Protein AF-A0A7V3I1U1-F1 (afdb_monomer)

Structure (mmCIF, N/CA/C/O backbone):
data_AF-A0A7V3I1U1-F1
#
_entry.id   AF-A0A7V3I1U1-F1
#
loop_
_atom_site.group_PDB
_atom_site.id
_atom_site.type_symbol
_atom_site.label_atom_id
_atom_site.label_alt_id
_atom_site.label_comp_id
_atom_site.label_asym_id
_atom_site.label_entity_id
_atom_site.label_seq_id
_atom_site.pdbx_PDB_ins_code
_atom_site.Cartn_x
_atom_site.Cartn_y
_atom_site.Cartn_z
_atom_site.occupancy
_atom_site.B_iso_or_equiv
_atom_site.auth_seq_id
_atom_site.auth_comp_id
_atom_site.auth_asym_id
_atom_site.auth_atom_id
_atom_site.pdbx_PDB_model_num
ATOM 1 N N . MET A 1 1 ? -22.595 4.296 13.739 1.00 45.94 1 MET A N 1
ATOM 2 C CA . MET A 1 1 ? -22.873 4.237 12.281 1.00 45.94 1 MET A CA 1
ATOM 3 C C . MET A 1 1 ? -21.649 4.625 11.436 1.00 45.94 1 MET A C 1
ATOM 5 O O . MET A 1 1 ? -21.808 4.879 10.255 1.00 45.94 1 MET A O 1
ATOM 9 N N . THR A 1 2 ? -20.437 4.659 12.003 1.00 51.69 2 THR A N 1
ATOM 10 C CA . THR A 1 2 ? -19.208 5.115 11.326 1.00 51.69 2 THR A CA 1
ATOM 11 C C . THR A 1 2 ? -18.362 3.975 10.742 1.00 51.69 2 THR A C 1
ATOM 13 O O . THR A 1 2 ? -17.654 4.210 9.771 1.00 51.69 2 TH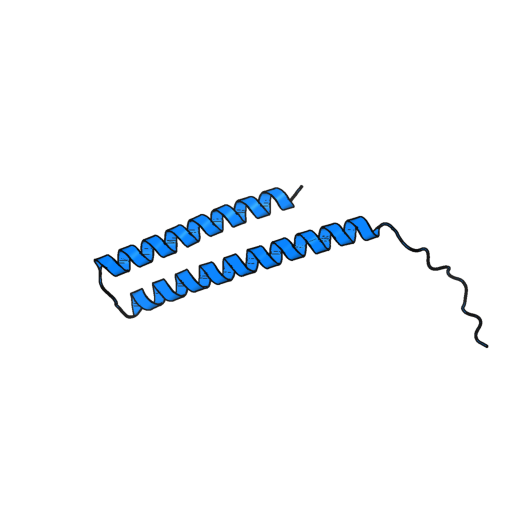R A O 1
ATOM 16 N N . SER A 1 3 ? -18.460 2.745 11.267 1.00 56.12 3 SER A N 1
ATOM 17 C CA . SER A 1 3 ? -17.606 1.621 10.830 1.00 56.12 3 SER A CA 1
ATOM 18 C C . SER A 1 3 ? -17.873 1.152 9.389 1.00 56.12 3 SER A C 1
ATOM 20 O O . SER A 1 3 ? -16.947 0.773 8.682 1.00 56.12 3 SER A O 1
ATOM 22 N N . THR A 1 4 ? -19.113 1.238 8.888 1.00 59.03 4 THR A N 1
ATOM 23 C CA . THR A 1 4 ? -19.431 0.819 7.506 1.00 59.03 4 THR A CA 1
ATOM 24 C C . THR A 1 4 ? -18.793 1.730 6.454 1.00 59.03 4 THR A C 1
ATOM 26 O O . THR A 1 4 ? -18.354 1.241 5.420 1.00 59.03 4 THR A O 1
ATOM 29 N N . THR A 1 5 ? -18.709 3.036 6.720 1.00 62.00 5 THR A N 1
ATOM 30 C CA . THR A 1 5 ? -18.126 4.017 5.792 1.00 62.00 5 THR A CA 1
ATOM 31 C C . THR A 1 5 ? -16.603 3.888 5.715 1.00 62.00 5 THR A C 1
ATOM 33 O O . THR A 1 5 ? -16.040 3.961 4.626 1.00 62.00 5 THR A O 1
ATOM 36 N N . GLY A 1 6 ? -15.940 3.617 6.847 1.00 70.88 6 GLY A N 1
ATOM 37 C CA . GLY A 1 6 ? -14.484 3.427 6.890 1.00 70.88 6 GLY A CA 1
ATOM 38 C C . GLY A 1 6 ? -14.016 2.186 6.122 1.00 70.88 6 GLY A C 1
ATOM 39 O O . GLY A 1 6 ? -13.037 2.252 5.385 1.00 70.88 6 GLY A O 1
ATOM 40 N N . SER A 1 7 ? -14.756 1.076 6.211 1.00 78.81 7 SER A N 1
ATOM 41 C CA . SER A 1 7 ? -14.436 -0.146 5.457 1.00 78.81 7 SER A CA 1
ATOM 42 C C . SER A 1 7 ? -14.577 0.044 3.938 1.00 78.81 7 SER A C 1
ATOM 44 O O . SER A 1 7 ? -13.741 -0.440 3.176 1.00 78.81 7 SER A O 1
ATOM 46 N N . THR A 1 8 ? -15.583 0.798 3.476 1.00 87.19 8 THR A N 1
ATOM 47 C CA . THR A 1 8 ? -15.743 1.089 2.040 1.00 87.19 8 THR A CA 1
ATOM 48 C C . THR A 1 8 ? -14.642 1.996 1.493 1.00 87.19 8 THR A C 1
ATOM 50 O O . THR A 1 8 ? -14.114 1.717 0.421 1.00 87.19 8 THR A O 1
ATOM 53 N N . GLU A 1 9 ? -14.247 3.035 2.235 1.00 90.62 9 GLU A N 1
ATOM 54 C CA . GLU A 1 9 ? -13.150 3.933 1.836 1.00 90.62 9 GLU A CA 1
ATOM 55 C C . GLU A 1 9 ? -11.813 3.182 1.745 1.00 90.62 9 GLU A C 1
ATOM 57 O O . GLU A 1 9 ? -11.011 3.422 0.841 1.00 90.62 9 GLU A O 1
ATOM 62 N N . LEU A 1 10 ? -11.586 2.228 2.651 1.00 91.69 10 LEU A N 1
ATOM 63 C CA . LEU A 1 10 ? -10.378 1.414 2.650 1.00 91.69 10 LEU A CA 1
ATOM 64 C C . LEU A 1 10 ? -10.336 0.423 1.478 1.00 91.69 10 LEU A C 1
ATOM 66 O O . LEU A 1 10 ? -9.287 0.253 0.855 1.00 91.69 10 LEU A O 1
ATOM 70 N N . ALA A 1 11 ? -11.478 -0.170 1.121 1.00 91.94 11 ALA A N 1
ATOM 71 C CA . ALA A 1 11 ? -11.593 -1.003 -0.074 1.00 91.94 11 ALA A CA 1
ATOM 72 C C . ALA A 1 11 ? -11.299 -0.202 -1.357 1.00 91.94 11 ALA A C 1
ATOM 74 O O . ALA A 1 11 ? -10.531 -0.654 -2.208 1.00 91.94 11 ALA A O 1
ATOM 75 N N . GLU A 1 12 ? -11.838 1.018 -1.470 1.00 95.50 12 GLU A N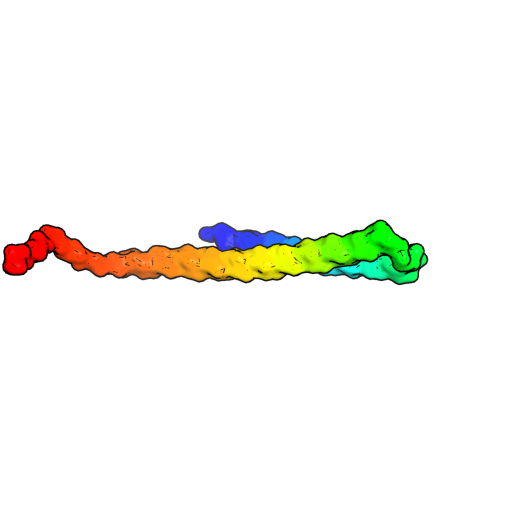 1
ATOM 76 C CA . GLU A 1 12 ? -11.538 1.924 -2.587 1.00 95.50 12 GLU A CA 1
ATOM 77 C C . GLU A 1 12 ? -10.044 2.277 -2.652 1.00 95.50 12 GLU A C 1
ATOM 79 O O . GLU A 1 12 ? -9.445 2.289 -3.733 1.00 95.50 12 GLU A O 1
ATOM 84 N N . LEU A 1 13 ? -9.411 2.520 -1.501 1.00 96.31 13 LEU A N 1
ATOM 85 C CA . LEU A 1 13 ? -7.974 2.770 -1.426 1.00 96.31 13 LEU A CA 1
ATOM 86 C C . LEU A 1 13 ? -7.155 1.557 -1.899 1.00 96.31 13 LEU A C 1
ATOM 88 O O . LEU A 1 13 ? -6.201 1.732 -2.663 1.00 96.31 13 LEU A O 1
ATOM 92 N N . HIS A 1 14 ? -7.535 0.336 -1.504 1.00 96.44 14 HIS A N 1
ATOM 93 C CA . HIS A 1 14 ? -6.882 -0.907 -1.941 1.00 96.44 14 HIS A CA 1
ATOM 94 C C . HIS A 1 14 ? -6.926 -1.062 -3.464 1.00 96.44 14 HIS A C 1
ATOM 96 O O . HIS A 1 14 ? -5.900 -1.309 -4.110 1.00 96.44 14 HIS A O 1
ATOM 102 N N . ASP A 1 15 ? -8.092 -0.802 -4.059 1.00 97.00 15 ASP A N 1
ATOM 103 C CA . ASP A 1 15 ? -8.290 -0.839 -5.507 1.00 97.00 15 ASP A CA 1
ATOM 104 C C . ASP A 1 15 ? -7.424 0.195 -6.238 1.00 97.00 15 ASP A C 1
ATOM 106 O O . ASP A 1 15 ? -6.779 -0.126 -7.251 1.00 97.00 15 ASP A O 1
ATOM 110 N N . LEU A 1 16 ? -7.358 1.425 -5.717 1.00 98.25 16 LEU A N 1
ATOM 111 C CA . LEU A 1 16 ? -6.531 2.500 -6.269 1.00 98.25 16 LEU A CA 1
ATOM 112 C C . LEU A 1 16 ? -5.037 2.155 -6.216 1.00 98.25 16 LEU A C 1
ATOM 114 O O . LEU A 1 16 ? -4.336 2.305 -7.224 1.00 98.25 16 LEU A O 1
ATOM 118 N N . VAL A 1 17 ? -4.544 1.641 -5.087 1.00 97.81 17 VAL A N 1
ATOM 119 C CA . VAL A 1 17 ? -3.139 1.229 -4.926 1.00 97.81 17 VAL A CA 1
ATOM 120 C C . VAL A 1 17 ? -2.817 0.017 -5.804 1.00 97.81 17 VAL A C 1
ATOM 122 O O . VAL A 1 17 ? -1.779 -0.019 -6.474 1.00 97.81 17 VAL A O 1
ATOM 125 N N . GLY A 1 18 ? -3.735 -0.946 -5.911 1.00 97.44 18 GLY A N 1
ATOM 126 C CA . GLY A 1 18 ? -3.629 -2.053 -6.860 1.00 97.44 18 GLY A CA 1
ATOM 127 C C . GLY A 1 18 ? -3.545 -1.565 -8.312 1.00 97.44 18 GLY A C 1
ATOM 128 O O . GLY A 1 18 ? -2.738 -2.068 -9.105 1.00 97.44 18 GLY A O 1
ATOM 129 N N . GLY A 1 19 ? -4.335 -0.548 -8.661 1.00 98.06 19 GLY A N 1
ATOM 130 C CA . GLY A 1 19 ? -4.276 0.150 -9.944 1.00 98.06 19 GLY A CA 1
ATOM 131 C C . GLY A 1 19 ? -2.924 0.821 -10.195 1.00 98.06 19 GLY A C 1
ATOM 132 O O . GLY A 1 19 ? -2.333 0.623 -11.262 1.00 98.06 19 GLY A O 1
ATOM 133 N N . LEU A 1 20 ? -2.395 1.545 -9.205 1.00 98.25 20 LEU A N 1
ATOM 134 C CA . LEU A 1 20 ? -1.074 2.176 -9.261 1.00 98.25 20 LEU A CA 1
ATOM 135 C C . LEU A 1 20 ? 0.027 1.142 -9.528 1.00 98.25 20 LEU A C 1
ATOM 137 O O . LEU A 1 20 ? 0.822 1.316 -10.453 1.00 98.25 20 LEU A O 1
ATOM 141 N N . ARG A 1 21 ? 0.031 0.021 -8.798 1.00 97.56 21 ARG A N 1
ATOM 142 C CA . ARG A 1 21 ? 1.029 -1.052 -8.952 1.00 97.56 21 ARG A CA 1
ATOM 143 C C . ARG A 1 21 ? 1.028 -1.651 -10.362 1.00 97.56 21 ARG A C 1
ATOM 145 O O . ARG A 1 21 ? 2.087 -1.848 -10.971 1.00 97.56 21 ARG A O 1
ATOM 152 N N . ARG A 1 22 ? -0.163 -1.885 -10.932 1.00 97.56 22 ARG A N 1
ATOM 153 C CA . ARG A 1 22 ? -0.322 -2.325 -12.333 1.00 97.56 22 ARG A CA 1
ATOM 154 C C . ARG A 1 22 ? 0.175 -1.268 -13.321 1.00 97.56 22 ARG A C 1
ATOM 156 O O . ARG A 1 22 ? 0.865 -1.610 -14.283 1.00 97.56 22 ARG A O 1
ATOM 163 N N . CYS A 1 23 ? -0.130 0.005 -13.077 1.00 97.94 23 CYS A N 1
ATOM 164 C CA . CYS A 1 23 ? 0.322 1.117 -13.913 1.00 97.94 23 CYS A CA 1
ATOM 165 C C . CYS A 1 23 ? 1.855 1.219 -13.942 1.00 97.94 23 CYS A C 1
ATOM 167 O O . CYS A 1 23 ? 2.450 1.245 -15.022 1.00 97.94 23 CYS A O 1
ATOM 169 N N . VAL A 1 24 ? 2.507 1.180 -12.776 1.00 97.31 24 VAL A N 1
ATOM 170 C CA . VAL A 1 24 ? 3.973 1.219 -12.657 1.00 97.31 24 VAL A CA 1
ATOM 171 C C . VAL A 1 24 ? 4.612 -0.009 -13.313 1.00 97.31 24 VAL A C 1
ATOM 173 O O . VAL A 1 24 ? 5.604 0.123 -14.029 1.00 97.31 24 VAL A O 1
ATOM 176 N N . SER A 1 25 ? 4.013 -1.194 -13.170 1.00 96.00 25 SER A N 1
ATOM 177 C CA . SER A 1 25 ? 4.477 -2.410 -13.857 1.00 96.00 25 SER A CA 1
ATOM 178 C C . SER A 1 25 ? 4.394 -2.283 -15.383 1.00 96.00 25 SER A C 1
ATOM 180 O O . SER A 1 25 ? 5.320 -2.666 -16.098 1.00 96.00 25 SER A O 1
ATOM 182 N N . SER A 1 26 ? 3.317 -1.686 -15.900 1.00 97.38 26 SER A N 1
ATOM 183 C CA . SER A 1 26 ? 3.164 -1.388 -17.330 1.00 97.38 26 SER A CA 1
ATOM 184 C C . SER A 1 26 ? 4.161 -0.330 -17.814 1.00 97.38 26 SER A C 1
ATOM 186 O O . SER A 1 26 ? 4.706 -0.432 -18.916 1.00 97.38 26 SER A O 1
ATOM 188 N N . LEU A 1 27 ? 4.450 0.683 -16.992 1.00 96.50 27 LEU A N 1
ATOM 189 C CA . LEU A 1 27 ? 5.504 1.658 -17.268 1.00 96.50 27 LEU A CA 1
ATOM 190 C C . LEU A 1 27 ? 6.870 0.961 -17.354 1.00 96.50 27 LEU A C 1
ATOM 192 O O . LEU A 1 27 ? 7.631 1.207 -18.288 1.00 96.50 27 LEU A O 1
ATOM 196 N N . ARG A 1 28 ? 7.135 0.016 -16.449 1.00 96.06 28 ARG A N 1
ATOM 197 C CA . ARG A 1 28 ? 8.362 -0.782 -16.439 1.00 96.06 28 ARG A CA 1
ATOM 198 C C . ARG A 1 28 ? 8.542 -1.656 -17.658 1.00 96.06 28 ARG A C 1
ATOM 200 O O . ARG A 1 28 ? 9.623 -1.662 -18.241 1.00 96.06 28 ARG A O 1
ATOM 207 N N . ALA A 1 29 ? 7.481 -2.334 -18.076 1.00 96.50 29 ALA A N 1
ATOM 208 C CA . ALA A 1 29 ? 7.500 -3.139 -19.287 1.00 96.50 29 ALA A CA 1
ATOM 209 C C . ALA A 1 29 ? 7.771 -2.292 -20.546 1.00 96.50 29 ALA A C 1
ATOM 211 O O . ALA A 1 29 ? 8.443 -2.760 -21.460 1.00 96.50 29 ALA A O 1
ATOM 212 N N . ARG A 1 30 ? 7.271 -1.047 -20.594 1.00 96.88 30 ARG A N 1
ATOM 213 C CA . ARG A 1 30 ? 7.386 -0.170 -21.774 1.00 96.88 30 ARG A CA 1
ATOM 214 C C . ARG A 1 30 ? 8.700 0.596 -21.866 1.00 96.88 30 ARG A C 1
ATOM 216 O O . ARG A 1 30 ? 9.225 0.752 -22.962 1.00 96.88 30 ARG A O 1
ATOM 223 N N . TYR A 1 31 ? 9.205 1.098 -20.745 1.00 95.50 31 TYR A N 1
ATOM 224 C CA . TYR A 1 31 ? 10.332 2.038 -20.735 1.00 95.50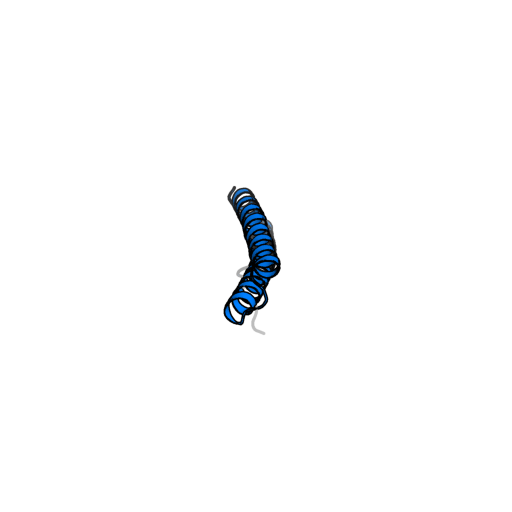 31 TYR A CA 1
ATOM 225 C C . TYR A 1 31 ? 11.625 1.442 -20.161 1.00 95.50 31 TYR A C 1
ATOM 227 O O . TYR A 1 31 ? 12.653 2.117 -20.142 1.00 95.50 31 TYR A O 1
ATOM 235 N N . GLY A 1 32 ? 11.599 0.169 -19.751 1.00 93.62 32 GLY A N 1
ATOM 236 C CA . GLY A 1 32 ? 12.768 -0.551 -19.251 1.00 93.62 32 GLY A CA 1
ATOM 237 C C . GLY A 1 32 ? 13.139 -0.190 -17.812 1.00 93.62 32 GLY A C 1
ATOM 238 O O . GLY A 1 32 ? 12.631 0.763 -17.232 1.00 93.62 32 GLY A O 1
ATOM 239 N N . ASP A 1 33 ? 14.034 -0.977 -17.213 1.00 94.69 33 ASP A N 1
ATOM 240 C CA . ASP A 1 33 ? 14.305 -0.970 -15.770 1.00 94.69 33 ASP A CA 1
ATOM 241 C C . ASP A 1 33 ? 15.326 0.099 -15.329 1.00 94.69 33 ASP A C 1
ATOM 243 O O . ASP A 1 33 ? 16.500 -0.184 -15.072 1.00 94.69 33 ASP A O 1
ATOM 247 N N . SER A 1 34 ? 14.885 1.354 -15.227 1.00 96.69 34 SER A N 1
ATOM 248 C CA . SER A 1 34 ? 15.714 2.444 -14.693 1.00 96.69 34 SER A CA 1
ATOM 249 C C . SER A 1 34 ? 15.729 2.475 -13.152 1.00 96.69 34 SER A C 1
ATOM 251 O O . SER A 1 34 ? 14.781 2.016 -12.511 1.00 96.69 34 SER A O 1
ATOM 253 N N . PRO A 1 35 ? 16.757 3.071 -12.510 1.00 97.25 35 PRO A N 1
ATOM 254 C CA . PRO A 1 35 ? 16.776 3.241 -11.055 1.00 97.25 35 PRO A CA 1
ATOM 255 C C . PRO A 1 35 ? 15.562 4.003 -10.505 1.00 97.25 35 PRO A C 1
ATOM 257 O O . PRO A 1 35 ? 15.063 3.662 -9.436 1.00 97.25 35 PRO A O 1
ATOM 260 N N . ALA A 1 36 ? 15.075 5.013 -11.233 1.00 96.19 36 ALA A N 1
ATOM 261 C CA . ALA A 1 36 ? 13.893 5.777 -10.837 1.00 96.19 36 ALA A CA 1
ATOM 262 C C . ALA A 1 36 ? 12.635 4.902 -10.844 1.00 96.19 36 ALA A C 1
ATOM 264 O O . ALA A 1 36 ? 11.844 4.928 -9.913 1.00 96.19 36 ALA A O 1
ATOM 265 N N . LEU A 1 37 ? 12.485 4.068 -11.864 1.00 97.00 37 LEU A N 1
ATOM 266 C CA . LEU A 1 37 ? 11.344 3.179 -11.987 1.00 97.00 37 LEU A CA 1
ATOM 267 C C . LEU A 1 37 ? 11.381 2.021 -10.980 1.00 97.00 37 LEU A C 1
ATOM 269 O O . LEU A 1 37 ? 10.336 1.650 -10.455 1.00 97.00 37 LEU A O 1
ATOM 273 N N . ARG A 1 38 ? 12.566 1.486 -10.655 1.00 96.06 38 ARG A N 1
ATOM 274 C CA . ARG A 1 38 ? 12.703 0.534 -9.541 1.00 96.06 38 ARG A CA 1
ATOM 275 C C . ARG A 1 38 ? 12.214 1.136 -8.227 1.00 96.06 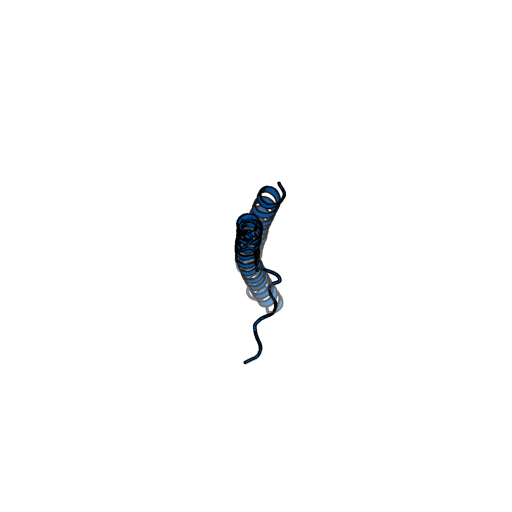38 ARG A C 1
ATOM 277 O O . ARG A 1 38 ? 11.533 0.444 -7.483 1.00 96.06 38 ARG A O 1
ATOM 284 N N . ARG A 1 39 ? 12.512 2.416 -7.968 1.00 97.00 39 ARG A N 1
ATOM 285 C CA . ARG A 1 39 ? 11.977 3.134 -6.799 1.00 97.00 39 ARG A CA 1
ATOM 286 C C . ARG A 1 39 ? 10.459 3.230 -6.850 1.00 97.00 39 ARG A C 1
ATOM 288 O O . ARG A 1 39 ? 9.830 2.850 -5.882 1.00 97.00 39 ARG A O 1
ATOM 295 N N . LEU A 1 40 ? 9.877 3.599 -7.993 1.00 96.94 40 LEU A N 1
ATOM 296 C CA . LEU A 1 40 ? 8.416 3.649 -8.136 1.00 96.94 40 LEU A CA 1
ATOM 297 C C . LEU A 1 40 ? 7.737 2.303 -7.846 1.00 96.94 40 LEU A C 1
ATOM 299 O O . LEU A 1 40 ? 6.659 2.285 -7.263 1.00 96.94 40 LEU A O 1
ATOM 303 N N . VAL A 1 41 ? 8.345 1.181 -8.251 1.00 96.56 41 VAL A N 1
ATOM 304 C CA . VAL A 1 41 ? 7.826 -0.159 -7.922 1.00 96.56 41 VAL A CA 1
ATOM 305 C C . VAL A 1 41 ? 7.903 -0.404 -6.416 1.00 96.56 41 VAL A C 1
ATOM 307 O O . VAL A 1 41 ? 6.900 -0.772 -5.819 1.00 96.56 41 VAL A O 1
ATOM 310 N N . ILE A 1 42 ? 9.063 -0.142 -5.805 1.00 97.19 42 ILE A N 1
ATOM 311 C CA . ILE A 1 42 ? 9.270 -0.301 -4.358 1.00 97.19 42 ILE A CA 1
ATOM 312 C C . ILE A 1 42 ? 8.280 0.560 -3.566 1.00 97.19 42 ILE A C 1
ATOM 314 O O . ILE A 1 42 ? 7.693 0.086 -2.599 1.00 97.19 42 ILE A O 1
ATOM 318 N N . ASP A 1 43 ? 8.069 1.804 -3.989 1.00 97.94 43 ASP A N 1
ATOM 319 C CA . ASP A 1 43 ? 7.154 2.731 -3.334 1.00 97.94 43 ASP A CA 1
ATOM 320 C C . ASP A 1 43 ? 5.703 2.241 -3.456 1.00 97.94 43 ASP A C 1
ATOM 322 O O . ASP A 1 43 ? 4.972 2.255 -2.472 1.00 97.94 43 ASP A O 1
ATOM 326 N N . ALA A 1 44 ? 5.290 1.739 -4.626 1.00 97.81 44 ALA A N 1
ATOM 327 C CA . ALA A 1 44 ? 3.953 1.174 -4.814 1.00 97.81 44 ALA A CA 1
ATOM 328 C C . ALA A 1 44 ? 3.720 -0.102 -3.980 1.00 97.81 44 ALA A C 1
ATOM 330 O O . ALA A 1 44 ? 2.643 -0.266 -3.407 1.00 97.81 44 ALA A O 1
ATOM 331 N N . ASP A 1 45 ? 4.717 -0.986 -3.887 1.00 97.50 45 ASP A N 1
ATOM 332 C CA . ASP A 1 45 ? 4.652 -2.202 -3.064 1.00 97.50 45 ASP A CA 1
ATOM 333 C C . ASP A 1 45 ? 4.609 -1.868 -1.565 1.00 97.50 45 ASP A C 1
ATOM 335 O O . ASP A 1 45 ? 3.876 -2.498 -0.796 1.00 97.50 45 ASP A O 1
ATOM 339 N N . ARG A 1 46 ? 5.355 -0.837 -1.150 1.00 97.75 46 ARG A N 1
ATOM 340 C CA . ARG A 1 46 ? 5.346 -0.345 0.228 1.00 97.75 46 ARG A CA 1
ATOM 341 C C . ARG A 1 46 ? 3.996 0.262 0.595 1.00 97.75 46 ARG A C 1
ATOM 343 O O . ARG A 1 46 ? 3.459 -0.094 1.632 1.00 97.75 46 ARG A O 1
ATOM 350 N N . ILE A 1 47 ? 3.428 1.109 -0.266 1.00 97.94 47 ILE A N 1
ATOM 351 C CA . ILE A 1 47 ? 2.097 1.691 -0.036 1.00 97.94 47 ILE A CA 1
ATOM 352 C C . ILE A 1 47 ? 1.045 0.587 0.107 1.00 97.94 47 ILE A C 1
ATOM 354 O O . ILE A 1 47 ? 0.195 0.681 0.982 1.00 97.94 47 ILE A O 1
ATOM 358 N N . LEU A 1 48 ? 1.105 -0.470 -0.711 1.00 96.94 48 LEU A N 1
ATOM 359 C CA . LEU A 1 48 ? 0.188 -1.604 -0.570 1.00 96.94 48 LEU A CA 1
ATOM 360 C C . LEU A 1 48 ? 0.327 -2.278 0.798 1.00 96.94 48 LEU A C 1
ATOM 362 O O . LEU A 1 48 ? -0.676 -2.493 1.465 1.00 96.94 48 LEU A O 1
ATOM 366 N N . SER A 1 49 ? 1.562 -2.551 1.221 1.00 97.25 49 SER A N 1
ATOM 367 C CA . SER A 1 49 ? 1.834 -3.143 2.538 1.00 97.25 49 SER A CA 1
ATOM 368 C C . SER A 1 49 ? 1.317 -2.262 3.680 1.00 97.25 49 SER A C 1
ATOM 370 O O . SER A 1 49 ? 0.750 -2.771 4.641 1.00 97.25 49 SER A O 1
ATOM 372 N N . ASP A 1 50 ? 1.490 -0.942 3.568 1.00 97.25 50 ASP A N 1
ATOM 373 C CA . ASP A 1 50 ? 1.016 0.021 4.565 1.00 97.25 50 ASP A CA 1
ATOM 374 C C . ASP A 1 50 ? -0.528 0.053 4.623 1.00 97.25 50 ASP A C 1
ATOM 376 O O . ASP A 1 50 ? -1.101 0.187 5.702 1.00 97.25 50 ASP A O 1
ATOM 380 N N . VAL A 1 51 ? -1.215 -0.114 3.484 1.00 95.94 51 VAL A N 1
ATOM 381 C CA . VAL A 1 51 ? -2.685 -0.223 3.430 1.00 95.94 51 VAL A CA 1
ATOM 382 C C . VAL A 1 51 ? -3.175 -1.552 4.009 1.00 95.94 51 VAL A C 1
ATOM 384 O O . VAL A 1 51 ? -4.154 -1.550 4.749 1.00 95.94 51 VAL A O 1
ATOM 387 N N . ASP A 1 52 ? -2.495 -2.665 3.726 1.00 94.62 52 ASP A N 1
ATOM 388 C CA . ASP A 1 52 ? -2.824 -3.969 4.321 1.00 94.62 52 ASP A CA 1
ATOM 389 C C . ASP A 1 52 ? -2.669 -3.931 5.857 1.00 94.62 52 ASP A C 1
ATOM 391 O O . ASP A 1 52 ? -3.475 -4.511 6.584 1.00 94.62 52 ASP A O 1
ATOM 395 N N . LEU A 1 53 ? -1.661 -3.211 6.368 1.00 95.38 53 LEU A N 1
ATOM 396 C CA . LEU A 1 53 ? -1.496 -2.985 7.806 1.00 95.38 53 LEU A CA 1
ATOM 397 C C . LEU A 1 53 ? -2.633 -2.127 8.379 1.00 95.38 53 LEU A C 1
ATOM 399 O O . LEU A 1 53 ? -3.169 -2.452 9.434 1.00 95.38 53 LEU A O 1
ATOM 403 N N . LEU A 1 54 ? -3.035 -1.069 7.671 1.00 92.44 54 LEU A N 1
ATOM 404 C CA . LEU A 1 54 ? -4.145 -0.217 8.094 1.00 92.44 54 LEU A CA 1
ATOM 405 C C . LEU A 1 54 ? -5.473 -0.990 8.179 1.00 92.44 54 LEU A C 1
ATOM 407 O O . LEU A 1 54 ? -6.258 -0.738 9.088 1.00 92.44 54 LEU A O 1
ATOM 411 N N . ASP A 1 55 ? -5.724 -1.938 7.274 1.00 90.75 55 ASP A N 1
ATOM 412 C CA . ASP A 1 55 ? -6.903 -2.820 7.322 1.00 90.75 55 ASP A CA 1
ATOM 413 C C . ASP A 1 55 ? -6.923 -3.714 8.564 1.00 90.75 55 ASP A C 1
ATOM 415 O O . ASP A 1 55 ? -7.960 -3.855 9.225 1.00 90.75 55 ASP A O 1
ATOM 419 N N . ALA A 1 56 ? -5.760 -4.249 8.940 1.00 89.31 56 ALA A N 1
ATOM 420 C CA . ALA A 1 56 ? -5.610 -4.996 10.181 1.00 89.31 56 ALA A CA 1
ATOM 421 C C . ALA A 1 56 ? -5.867 -4.107 11.411 1.00 89.31 56 ALA A C 1
ATOM 423 O O . ALA A 1 56 ? -6.643 -4.496 12.286 1.00 89.31 56 ALA A O 1
ATOM 424 N N . ASP A 1 57 ? -5.287 -2.903 11.445 1.00 88.94 57 ASP A N 1
ATOM 425 C CA . ASP A 1 57 ? -5.457 -1.950 12.547 1.00 88.94 57 ASP A CA 1
ATOM 426 C C . ASP A 1 57 ? -6.927 -1.520 12.700 1.00 88.94 57 ASP A C 1
ATOM 428 O O . ASP A 1 57 ? -7.462 -1.493 13.809 1.00 88.94 57 ASP A O 1
ATOM 432 N N . VAL A 1 58 ? -7.619 -1.220 11.593 1.00 86.62 58 VAL A N 1
ATOM 433 C CA . VAL A 1 58 ? -9.050 -0.864 11.599 1.00 86.62 58 VAL A CA 1
ATOM 434 C C . VAL A 1 58 ? -9.899 -2.024 12.117 1.00 86.62 58 VAL A C 1
ATOM 436 O O . VAL A 1 58 ? -10.785 -1.813 12.948 1.00 86.62 58 VAL A O 1
ATOM 439 N N . SER A 1 59 ? -9.600 -3.248 11.679 1.00 82.94 59 SER A N 1
ATOM 440 C CA . SER A 1 59 ? -10.286 -4.451 12.155 1.00 82.94 59 SER A CA 1
ATOM 441 C C . SER A 1 59 ? -10.088 -4.665 13.662 1.00 82.94 59 SER A C 1
ATOM 443 O O . SER A 1 59 ? -11.036 -5.022 14.362 1.00 82.94 59 SER A O 1
ATOM 445 N N . GLU A 1 60 ? -8.886 -4.414 14.188 1.00 85.12 60 GLU A N 1
ATOM 446 C CA . GLU A 1 60 ? -8.602 -4.476 15.628 1.00 85.12 60 GLU A CA 1
ATOM 447 C C . GLU A 1 60 ? -9.359 -3.391 16.409 1.00 85.12 60 GLU A C 1
ATOM 449 O O . GLU A 1 60 ? -9.980 -3.676 17.438 1.00 85.12 60 GLU A O 1
ATOM 454 N N . LEU A 1 61 ? -9.369 -2.156 15.903 1.00 83.62 61 LEU A N 1
ATOM 455 C CA . LEU A 1 61 ? -10.109 -1.037 16.490 1.00 83.62 61 LEU A CA 1
ATOM 456 C C . LEU A 1 61 ? -11.612 -1.327 16.595 1.00 83.62 61 LEU A C 1
ATOM 458 O O . LEU A 1 61 ? -12.203 -1.072 17.646 1.00 83.62 61 LEU A O 1
ATOM 462 N N . ASP A 1 62 ? -12.227 -1.899 15.558 1.00 78.56 62 ASP A N 1
ATOM 463 C CA . ASP A 1 62 ? -13.640 -2.292 15.594 1.00 78.56 62 ASP A CA 1
ATOM 464 C C . ASP A 1 62 ? -13.908 -3.372 16.667 1.00 78.56 62 ASP A C 1
ATOM 466 O O . ASP A 1 62 ? -14.926 -3.310 17.364 1.00 78.56 62 ASP A O 1
ATOM 470 N N . VAL A 1 63 ? -12.979 -4.315 16.883 1.00 69.62 63 VAL A N 1
ATOM 471 C CA . VAL A 1 63 ? -13.070 -5.307 17.975 1.00 69.62 63 VAL A CA 1
ATOM 472 C C . VAL A 1 63 ? -12.967 -4.637 19.3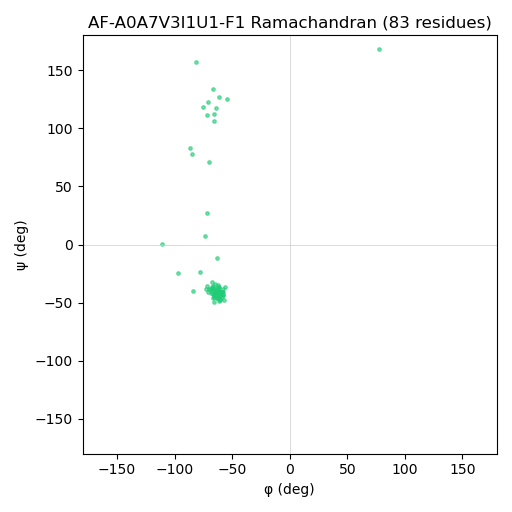49 1.00 69.62 63 VAL A C 1
ATOM 474 O O . VAL A 1 63 ? -13.763 -4.933 20.246 1.00 69.62 63 VAL A O 1
ATOM 477 N N . ILE A 1 64 ? -12.026 -3.707 19.536 1.00 74.38 64 ILE A N 1
ATOM 478 C CA . ILE A 1 64 ? -11.874 -2.965 20.798 1.00 74.38 64 ILE A CA 1
ATOM 479 C C . ILE A 1 64 ? -13.143 -2.157 21.096 1.00 74.38 64 ILE A C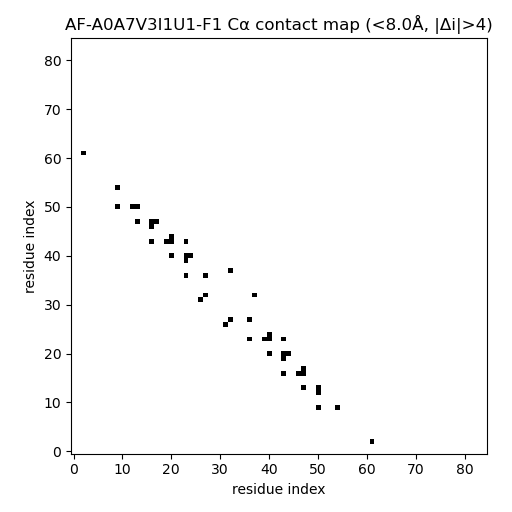 1
ATOM 481 O O . ILE A 1 64 ? -13.658 -2.201 22.213 1.00 74.38 64 ILE A O 1
ATOM 485 N N . LEU A 1 65 ? -13.700 -1.461 20.106 1.00 71.12 65 LEU A N 1
ATOM 486 C CA . LEU A 1 65 ? -14.941 -0.708 20.291 1.00 71.12 65 LEU A CA 1
ATOM 487 C C . LEU A 1 65 ? -16.117 -1.627 20.646 1.00 71.12 65 LEU A C 1
ATOM 489 O O . LEU A 1 65 ? -16.854 -1.329 21.588 1.00 71.12 65 LEU A O 1
ATOM 493 N N . ALA A 1 66 ? -16.261 -2.767 19.965 1.00 67.50 66 ALA A N 1
ATOM 494 C CA . ALA A 1 66 ? -17.310 -3.738 20.268 1.00 67.50 66 ALA A CA 1
ATOM 495 C C . ALA A 1 66 ? -17.191 -4.305 21.696 1.00 67.50 66 ALA A C 1
ATOM 497 O O . ALA A 1 66 ? -18.197 -4.436 22.394 1.00 67.50 66 ALA A O 1
ATOM 498 N N . THR A 1 67 ? -15.973 -4.597 22.163 1.00 69.50 67 THR A N 1
ATOM 499 C CA . THR A 1 67 ? -15.743 -5.102 23.530 1.00 69.50 67 THR A CA 1
ATOM 500 C C . THR A 1 67 ? -16.005 -4.043 24.601 1.00 69.50 67 THR A C 1
ATOM 502 O O . THR A 1 67 ? -16.614 -4.358 25.622 1.00 69.50 67 THR A O 1
ATOM 505 N N . VAL A 1 68 ? -15.642 -2.776 24.369 1.00 67.12 68 VAL A N 1
ATOM 506 C CA . VAL A 1 68 ? -15.976 -1.663 25.279 1.00 67.12 68 VAL A CA 1
ATOM 507 C C . VAL A 1 68 ? -17.490 -1.489 25.413 1.00 67.12 68 VAL A C 1
ATOM 509 O O . VAL A 1 68 ? -17.974 -1.302 26.526 1.00 67.12 68 VAL A O 1
ATOM 512 N N . GLN A 1 69 ? -18.248 -1.607 24.317 1.00 61.81 69 GLN A N 1
ATOM 513 C CA . GLN A 1 69 ? -19.715 -1.552 24.370 1.00 61.81 69 GLN A CA 1
ATOM 514 C C . GLN A 1 69 ? -20.329 -2.731 25.144 1.00 61.81 69 GLN A C 1
ATOM 516 O O . GLN A 1 69 ? -21.345 -2.557 25.808 1.00 61.81 69 GLN A O 1
ATOM 521 N N . GLN A 1 70 ? -19.725 -3.921 25.086 1.00 60.00 70 GLN A N 1
ATOM 522 C CA . GLN A 1 70 ? -20.186 -5.098 25.837 1.00 60.00 70 GLN A CA 1
ATOM 523 C C . GLN A 1 70 ? -19.794 -5.058 27.324 1.00 60.00 70 GLN A C 1
ATOM 525 O O . GLN A 1 70 ? -20.468 -5.663 28.154 1.00 60.00 70 GLN A O 1
ATOM 530 N N . SER A 1 71 ? -18.749 -4.308 27.682 1.00 57.12 71 SER A N 1
ATOM 531 C CA . SER A 1 71 ? -18.264 -4.145 29.062 1.00 57.12 71 SER A CA 1
ATOM 532 C C . SER A 1 71 ? -19.160 -3.247 29.943 1.00 57.12 71 SER A C 1
ATOM 534 O O . SER A 1 71 ? -18.818 -2.949 31.087 1.00 57.12 71 SER A O 1
ATOM 536 N N . GLU A 1 72 ? -20.337 -2.829 29.453 1.00 58.03 72 GLU A N 1
ATOM 537 C CA . GLU A 1 72 ? -21.397 -2.246 30.293 1.00 58.03 72 GLU A CA 1
ATOM 538 C C . GLU A 1 72 ? -21.951 -3.232 31.339 1.00 58.03 72 GLU A C 1
ATOM 540 O O . GLU A 1 72 ? -22.627 -2.802 32.279 1.00 58.03 72 GLU A O 1
ATOM 545 N N . GLU A 1 73 ? -21.621 -4.527 31.253 1.00 61.44 73 GLU A N 1
ATOM 546 C CA . GLU A 1 73 ? -21.797 -5.483 32.351 1.00 61.44 73 GLU A CA 1
ATOM 547 C C . GLU A 1 73 ? -20.799 -5.177 33.486 1.00 61.44 73 GLU A C 1
ATOM 549 O O . GLU A 1 73 ? -19.802 -5.859 33.727 1.00 61.44 73 GLU A O 1
ATOM 554 N N . LYS A 1 74 ? -21.047 -4.062 34.176 1.00 72.06 74 LYS A N 1
ATOM 555 C CA . LYS A 1 74 ? -20.202 -3.549 35.248 1.00 72.06 74 LYS A CA 1
ATOM 556 C C . LYS A 1 74 ? -20.347 -4.453 36.470 1.00 72.06 74 LYS A C 1
ATOM 558 O O . LYS A 1 74 ? -21.386 -4.449 37.131 1.00 72.06 74 LYS A O 1
ATOM 563 N N . ILE A 1 75 ? -19.292 -5.185 36.819 1.00 71.75 75 ILE A N 1
ATOM 564 C CA . ILE A 1 75 ? -19.222 -5.883 38.107 1.00 71.75 75 ILE A CA 1
ATOM 565 C C . ILE A 1 75 ? -19.175 -4.809 39.198 1.00 71.75 75 ILE A C 1
ATOM 567 O O . ILE A 1 75 ? -18.220 -4.035 39.284 1.00 71.75 75 ILE A O 1
ATOM 571 N N . ALA A 1 76 ? -20.233 -4.716 40.003 1.00 76.94 76 ALA A N 1
ATOM 572 C CA . ALA A 1 76 ? -20.290 -3.779 41.115 1.00 76.94 76 ALA A CA 1
ATOM 573 C C . ALA A 1 76 ? -19.246 -4.181 42.164 1.00 76.94 76 ALA A C 1
ATOM 575 O O . ALA A 1 76 ? -19.427 -5.167 42.875 1.00 76.94 76 ALA A O 1
ATOM 576 N N . ILE A 1 77 ? -18.150 -3.423 42.247 1.00 79.69 77 ILE A N 1
ATOM 577 C CA . ILE A 1 77 ? -17.201 -3.531 43.354 1.00 79.69 77 ILE A CA 1
ATOM 578 C C . ILE A 1 77 ? -17.852 -2.847 44.561 1.00 79.69 77 ILE A C 1
ATOM 580 O O . ILE A 1 77 ? -18.161 -1.658 44.472 1.00 79.69 77 ILE A O 1
ATOM 584 N N . PRO A 1 78 ? -18.117 -3.565 45.664 1.00 79.62 78 PRO A N 1
ATOM 585 C CA . PRO A 1 78 ? -18.656 -2.946 46.863 1.00 79.62 78 PRO A CA 1
ATOM 586 C 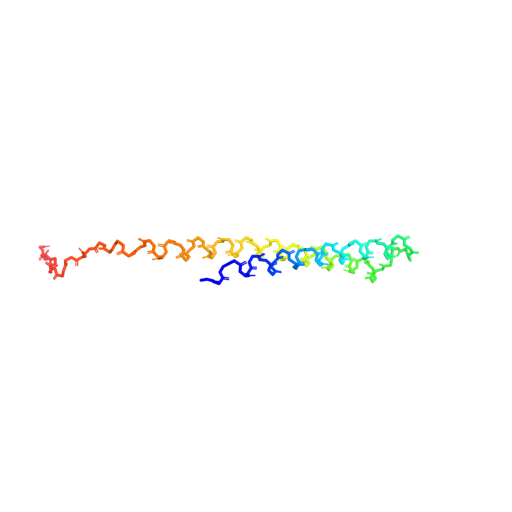C . PRO A 1 78 ? -17.616 -2.002 47.473 1.00 79.62 78 PRO A C 1
ATOM 588 O O . PRO A 1 78 ? -16.473 -2.403 47.682 1.00 79.62 78 PRO A O 1
ATOM 591 N N . ASP A 1 79 ? -18.031 -0.791 47.846 1.00 79.94 79 ASP A N 1
ATOM 592 C CA . ASP A 1 79 ? -17.212 0.172 48.606 1.00 79.94 79 ASP A CA 1
ATOM 593 C C . ASP A 1 79 ? -17.019 -0.252 50.082 1.00 79.94 79 ASP A C 1
ATOM 595 O O . ASP A 1 79 ? -16.862 0.577 50.980 1.00 79.94 79 ASP A O 1
ATOM 599 N N . THR A 1 80 ? -17.075 -1.553 50.381 1.00 82.56 80 THR A N 1
ATOM 600 C CA . THR A 1 80 ? -16.780 -2.066 51.718 1.00 82.56 80 THR A CA 1
ATOM 601 C C . THR A 1 80 ? -15.286 -1.936 51.968 1.00 82.56 80 THR A C 1
ATOM 603 O O . THR A 1 80 ? -14.484 -2.490 51.214 1.00 82.56 80 THR A O 1
ATOM 606 N N . GLN A 1 81 ? -14.910 -1.218 53.031 1.00 78.25 81 GLN A N 1
ATOM 607 C CA . GLN A 1 81 ? -13.534 -1.233 53.518 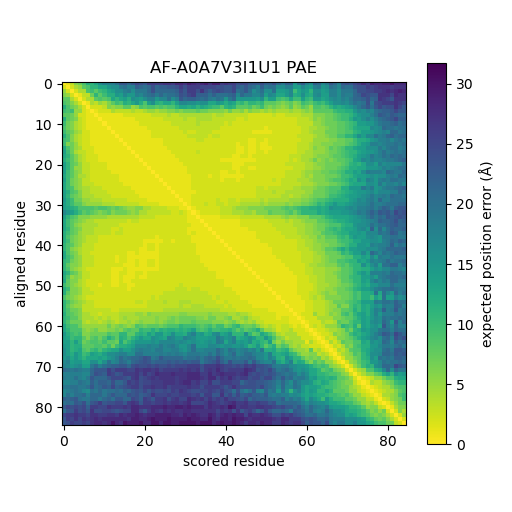1.00 78.25 81 GLN A CA 1
ATOM 608 C C . GLN A 1 81 ? -13.124 -2.684 53.762 1.00 78.25 81 GLN A C 1
ATOM 610 O O . GLN A 1 81 ? -13.815 -3.419 54.466 1.00 78.25 81 GLN A O 1
ATOM 615 N N . TYR A 1 82 ? -12.018 -3.090 53.145 1.00 74.62 82 TYR A N 1
ATOM 616 C CA . TYR A 1 82 ? -11.378 -4.349 53.486 1.00 74.62 82 TYR A CA 1
ATOM 617 C C . TYR A 1 82 ? -10.964 -4.275 54.952 1.00 74.62 82 TYR A C 1
ATOM 619 O O . TYR A 1 82 ? -10.307 -3.312 55.352 1.00 74.62 82 TYR A O 1
ATOM 627 N N . ASP A 1 83 ? -11.378 -5.269 55.735 1.00 74.94 83 ASP A N 1
ATOM 628 C CA . ASP A 1 83 ? -10.949 -5.389 57.122 1.00 74.94 83 ASP A CA 1
ATOM 629 C C . ASP A 1 83 ? -9.434 -5.615 57.116 1.00 74.94 83 ASP A C 1
ATOM 631 O O . ASP A 1 83 ? -8.929 -6.557 56.498 1.00 74.94 83 ASP A O 1
ATOM 635 N N . SER A 1 84 ? -8.698 -4.681 57.707 1.00 71.44 84 SER A N 1
ATOM 636 C CA . SER A 1 84 ? -7.253 -4.775 57.860 1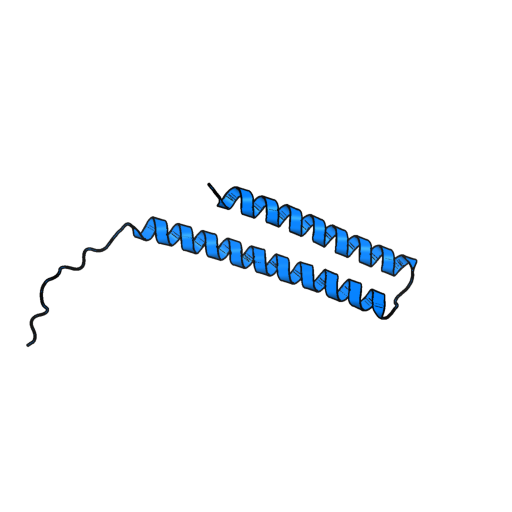.00 71.44 84 SER A CA 1
ATOM 637 C C . SER A 1 84 ? -6.961 -5.544 59.145 1.00 71.44 84 SER A C 1
ATOM 639 O O . SER A 1 84 ? -6.772 -4.922 60.193 1.00 71.44 84 SER A O 1
ATOM 641 N N . GLU A 1 85 ? -6.984 -6.875 59.064 1.00 66.44 85 GLU A N 1
ATOM 642 C CA . GLU A 1 85 ? -6.388 -7.755 60.083 1.00 66.44 85 GLU A CA 1
ATOM 643 C C . GLU A 1 85 ? -4.866 -7.876 59.911 1.00 66.44 85 GLU A C 1
ATOM 645 O O . GLU A 1 85 ? -4.388 -7.937 58.751 1.00 66.44 85 GLU A O 1
#

Solvent-accessible surface area (backbone atoms only — not comparable to full-atom values): 5050 Å² total; per-residue (Å²): 137,62,69,69,58,54,55,52,55,49,53,53,49,50,53,52,47,54,49,49,41,52,49,50,50,51,48,39,75,74,72,48,92,42,77,69,54,54,47,52,49,54,52,40,56,46,53,46,53,54,51,56,48,48,53,52,51,52,55,50,49,54,50,52,53,52,49,59,68,61,54,70,74,66,80,81,77,74,90,66,79,76,83,86,125

Foldseek 3Di:
DVLVVVVVVLVVVLVVLVVQLVVLVVVCVPVHDDPVSVVSNVVSVVSNVVSVVVVVVSVVVVVVVVVVVVPVVDDDDDPDPDPDD

Nearest PDB structures (foldseek):
  6o3e-assembly1_A  TM=7.979E-01  e=5.110E+00  Mus musculus
  4igg-assembly1_A  TM=7.768E-01  e=6.246E+00  Homo sapiens
  1dov-assembly1_A  TM=7.678E-01  e=9.330E+00  Mus musculus
  4igg-assembly1_B  TM=6.816E-01  e=8.727E+00  Homo sapiens

Sequence (85 aa):
MTSTTGSTELAELHDLVGGLRRCVSSLRARYGDSPALRRLVIDADRILSDVDLLDADVSELDVILATVQQSEEKIAIPDTQYDSE

Mean predicted aligned error: 9.85 Å

Secondary structure (DSSP, 8-state):
--HHHHHHHHHHHHHHHHHHHHHHHHHHHHH---HHHHHHHHHHHHHHHHHHHHHHHHHHHHHHHHHHHHTTS------PPPP--

pLDDT: mean 85.36, std 14.15, range [45.94, 98.25]

Radius of gyration: 23.82 Å; Cα contacts (8 Å, |Δi|>4): 23; chains: 1; bounding box: 40×14×82 Å